Protein AF-A0A3L8C1X0-F1 (afdb_monomer_lite)

Radius of gyration: 17.82 Å; chains: 1; bounding box: 62×34×45 Å

pLDDT: mean 87.66, std 12.52, range [45.16, 98.31]

Foldseek 3Di:
DVVLQVVLVVLLVPADPPDLLVSVLVNLLSLLVSLLVPLVVVVVCVVLVVDDDPVVVCCVVVGVCVVCVVVVVSLVVCVVVVFWDPDPPVVLCCVLNCLSRVCNNVQVVCCVPPVDRCNDPVNSVVSSVVSSVVSSVNITDDPPPPPPDDPPD

Secondary structure (DSSP, 8-state):
-HHHHHHHHHHHHTS--SSHHHHHHHHHHHHHHHHHH-HHHHHHHHHHHTS--HHHHHHIIIIIHHHHHHHHHHHHHHHHTT-B----HHHHHHHHHHHHHHHHHTHHHHHHHH---TTSHHHHHHHHHHHHHHHHHHHBPPP-----SSS--

Sequence (153 aa):
FSKLSQEFSAEVKMLPNKDDRRYLVEMMRCYVSFVARYPQYGQFIMREGVQESARLQWMVDEWLKPMLSQFHDIYDKGIAEGWMKDIPFPQLIILITASASQFFSMAPLVKALYGVDATCPEQILAHSDAVVEVAVNAILREPIAQQSEAATA

Structure (mmCIF, N/CA/C/O backbone):
data_AF-A0A3L8C1X0-F1
#
_entry.id   AF-A0A3L8C1X0-F1
#
loop_
_atom_site.group_PDB
_atom_site.id
_atom_site.type_symbol
_atom_site.label_atom_id
_atom_site.label_alt_id
_atom_site.label_comp_id
_atom_site.label_asym_id
_atom_site.label_entity_id
_atom_site.label_seq_id
_atom_site.pdbx_PDB_ins_code
_atom_site.Cartn_x
_atom_site.Cartn_y
_atom_site.Cartn_z
_atom_site.occupancy
_atom_site.B_iso_or_equiv
_atom_site.auth_seq_id
_atom_site.auth_comp_id
_atom_site.auth_asym_id
_atom_site.auth_atom_id
_atom_site.pdbx_PDB_model_num
ATOM 1 N N . PHE A 1 1 ? -18.542 -0.176 1.321 1.00 63.00 1 PHE A N 1
ATOM 2 C CA . PHE A 1 1 ? -17.453 -0.898 0.634 1.00 63.00 1 PHE A CA 1
ATOM 3 C C . PHE A 1 1 ? -17.514 -0.725 -0.876 1.00 63.00 1 PHE A C 1
ATOM 5 O O . PHE A 1 1 ? -16.550 -0.198 -1.403 1.00 63.00 1 PHE A O 1
ATOM 12 N N . SER A 1 2 ? -18.637 -1.004 -1.553 1.00 68.19 2 SER A N 1
ATOM 13 C CA . SER A 1 2 ? -18.808 -0.667 -2.985 1.00 68.19 2 SER A CA 1
ATOM 14 C C . SER A 1 2 ? -18.470 0.797 -3.306 1.00 68.19 2 SER A C 1
ATOM 16 O O . SER A 1 2 ? -17.703 1.060 -4.221 1.00 68.19 2 SER A O 1
ATOM 18 N N . LYS A 1 3 ? -18.940 1.743 -2.480 1.00 76.00 3 LYS A N 1
ATOM 19 C CA . LYS A 1 3 ? -18.597 3.171 -2.603 1.00 76.00 3 LYS A CA 1
ATOM 20 C C . LYS A 1 3 ? -17.093 3.456 -2.444 1.00 76.00 3 LYS A C 1
ATOM 22 O O . LYS A 1 3 ? -16.532 4.171 -3.256 1.00 76.00 3 LYS A O 1
ATOM 27 N N . LEU A 1 4 ? -16.436 2.852 -1.448 1.00 75.62 4 LEU A N 1
ATOM 28 C CA . LEU A 1 4 ? -14.989 3.012 -1.223 1.00 75.62 4 LEU A CA 1
ATOM 29 C C . LEU A 1 4 ? -14.175 2.454 -2.397 1.00 75.62 4 LEU A C 1
ATOM 31 O O . LEU A 1 4 ? -13.216 3.076 -2.834 1.00 75.62 4 LEU A O 1
ATOM 35 N N . SER A 1 5 ? -14.595 1.307 -2.941 1.00 70.12 5 SER A N 1
ATOM 36 C CA . SER A 1 5 ? -14.001 0.747 -4.153 1.00 70.12 5 SER A CA 1
ATOM 37 C C . SER A 1 5 ? -14.159 1.678 -5.347 1.00 70.12 5 SER A C 1
ATOM 39 O O . SER A 1 5 ? -13.210 1.869 -6.092 1.00 70.12 5 SER A O 1
ATOM 41 N N . GLN A 1 6 ? -15.354 2.237 -5.547 1.00 77.75 6 GLN A N 1
ATOM 42 C CA . GLN A 1 6 ? -15.628 3.149 -6.656 1.00 77.75 6 GLN A CA 1
ATOM 43 C C . GLN A 1 6 ? -14.812 4.435 -6.537 1.00 77.75 6 GLN A C 1
ATOM 45 O O . GLN A 1 6 ? -14.272 4.888 -7.541 1.00 77.75 6 GLN A O 1
ATOM 50 N N . GLU A 1 7 ? -14.686 4.988 -5.328 1.00 80.56 7 GLU A N 1
ATOM 51 C CA . GLU A 1 7 ? -13.851 6.161 -5.056 1.00 80.56 7 GLU A CA 1
ATOM 52 C C . GLU A 1 7 ? -12.380 5.879 -5.379 1.00 80.56 7 GLU A C 1
ATOM 54 O O . GLU A 1 7 ? -11.791 6.609 -6.171 1.00 80.56 7 GLU A O 1
ATOM 59 N N . PHE A 1 8 ? -11.812 4.780 -4.871 1.00 78.50 8 PHE A N 1
ATOM 60 C CA . PHE A 1 8 ? -10.425 4.414 -5.172 1.00 78.50 8 PHE A CA 1
ATOM 61 C C . PHE A 1 8 ? -10.203 4.149 -6.667 1.00 78.50 8 PHE A C 1
ATOM 63 O O . PHE A 1 8 ? -9.276 4.685 -7.269 1.00 78.50 8 PHE A O 1
ATOM 70 N N . SER A 1 9 ? -11.082 3.372 -7.307 1.00 77.75 9 SER A N 1
ATOM 71 C CA . SER A 1 9 ? -10.990 3.114 -8.747 1.00 77.75 9 SER A CA 1
ATOM 72 C C . SER A 1 9 ? -11.128 4.389 -9.582 1.00 77.75 9 SER A C 1
ATOM 74 O O . SER A 1 9 ? -10.525 4.476 -10.649 1.00 77.75 9 SER A O 1
ATOM 76 N N . ALA A 1 10 ? -11.919 5.369 -9.139 1.00 80.50 10 ALA A N 1
ATOM 77 C CA . ALA A 1 10 ? -12.022 6.662 -9.805 1.00 80.50 10 ALA A CA 1
ATOM 78 C C . ALA A 1 10 ? -10.736 7.483 -9.639 1.00 80.50 10 ALA A C 1
ATOM 80 O O . ALA A 1 10 ? -10.254 8.027 -10.627 1.00 80.50 10 ALA A O 1
ATOM 81 N N . GLU A 1 11 ? -10.152 7.526 -8.436 1.00 80.50 11 GLU A N 1
ATOM 82 C CA . GLU A 1 11 ? -8.880 8.216 -8.180 1.00 80.50 11 GLU A CA 1
ATOM 83 C C . GLU A 1 11 ? -7.739 7.621 -9.026 1.00 80.50 11 GLU A C 1
ATOM 85 O O . GLU A 1 11 ? -7.041 8.362 -9.717 1.00 80.50 11 GLU A O 1
ATOM 90 N N . VAL A 1 12 ? -7.615 6.289 -9.076 1.00 78.50 12 VAL A N 1
ATOM 91 C CA . VAL A 1 12 ? -6.593 5.598 -9.886 1.00 78.50 12 VAL A CA 1
ATOM 92 C C . VAL A 1 12 ? -6.771 5.863 -11.385 1.00 78.50 12 VAL A C 1
ATOM 94 O O . VAL A 1 12 ? -5.793 6.118 -12.083 1.00 78.50 12 VAL A O 1
ATOM 97 N N . LYS A 1 13 ? -8.009 5.874 -11.900 1.00 79.00 13 LYS A N 1
ATOM 98 C CA . LYS A 1 13 ? -8.286 6.156 -13.325 1.00 79.00 13 LYS A CA 1
ATOM 99 C C . LYS A 1 13 ? -7.879 7.560 -13.771 1.00 79.00 13 LYS A C 1
ATOM 101 O O . LYS A 1 13 ? -7.700 7.777 -14.966 1.00 79.00 13 LYS A O 1
ATOM 106 N N . MET A 1 14 ? -7.765 8.505 -12.841 1.00 80.69 14 MET A N 1
ATOM 107 C CA . MET A 1 14 ? -7.358 9.881 -13.137 1.00 80.69 14 MET A CA 1
ATOM 108 C C . MET A 1 14 ? -5.832 10.046 -13.188 1.00 80.69 14 MET A C 1
ATOM 110 O O . MET A 1 14 ? -5.351 11.111 -13.580 1.00 80.69 14 MET A O 1
ATOM 114 N N . LEU A 1 15 ? -5.063 9.022 -12.799 1.00 81.12 15 LEU A N 1
ATOM 115 C CA . LEU A 1 15 ? -3.606 9.089 -12.779 1.00 81.12 15 LEU A CA 1
ATOM 116 C C . LEU A 1 15 ? -3.017 9.056 -14.205 1.00 81.12 15 LEU A C 1
ATOM 118 O O . LEU A 1 15 ? -3.470 8.277 -15.048 1.00 81.12 15 LEU A O 1
ATOM 122 N N . PRO A 1 16 ? -1.978 9.861 -14.501 1.00 78.25 16 PRO A N 1
ATOM 123 C CA . PRO A 1 16 ? -1.323 9.845 -15.806 1.00 78.25 16 PRO A CA 1
ATOM 124 C C . PRO A 1 16 ? -0.598 8.514 -16.051 1.00 78.25 16 PRO A C 1
ATOM 126 O O . PRO A 1 16 ? 0.357 8.199 -15.350 1.00 78.25 16 PRO A O 1
ATOM 129 N N . ASN A 1 17 ? -0.986 7.770 -17.087 1.00 78.75 17 ASN A N 1
ATOM 130 C CA . ASN A 1 17 ? -0.475 6.422 -17.384 1.00 78.75 17 ASN A CA 1
ATOM 131 C C . ASN A 1 17 ? 0.486 6.358 -18.591 1.00 78.75 17 ASN A C 1
ATOM 133 O O . ASN A 1 17 ? 0.570 5.341 -19.271 1.00 78.75 17 ASN A O 1
ATOM 137 N N . LYS A 1 18 ? 1.186 7.458 -18.903 1.00 78.62 18 LYS A N 1
ATOM 138 C CA . LYS A 1 18 ? 2.132 7.514 -20.039 1.00 78.62 18 LYS A CA 1
ATOM 139 C C . LYS A 1 18 ? 3.512 6.922 -19.728 1.00 78.62 18 LYS A C 1
ATOM 141 O O . LYS A 1 18 ? 4.263 6.636 -20.652 1.00 78.62 18 LYS A O 1
ATOM 146 N N . ASP A 1 19 ? 3.844 6.798 -18.447 1.00 86.75 19 ASP A N 1
ATOM 147 C CA . ASP A 1 19 ? 5.097 6.249 -17.926 1.00 86.75 19 ASP A CA 1
ATOM 148 C C . ASP A 1 19 ? 4.729 5.258 -16.821 1.00 86.75 19 ASP A C 1
ATOM 150 O O . ASP A 1 19 ? 4.232 5.672 -15.773 1.00 86.75 19 ASP A O 1
ATOM 154 N N . ASP A 1 20 ? 4.939 3.963 -17.063 1.00 88.31 20 ASP A N 1
ATOM 155 C CA . ASP A 1 20 ? 4.497 2.901 -16.154 1.00 88.31 20 ASP A CA 1
ATOM 156 C C . ASP A 1 20 ? 5.214 2.941 -14.805 1.00 88.31 20 ASP A C 1
ATOM 158 O O . ASP A 1 20 ? 4.601 2.659 -13.775 1.00 88.31 20 ASP A O 1
ATOM 162 N N . ARG A 1 21 ? 6.493 3.344 -14.778 1.00 89.38 21 ARG A N 1
ATOM 163 C CA . ARG A 1 21 ? 7.248 3.456 -13.522 1.00 89.38 21 ARG A CA 1
ATOM 164 C C . ARG A 1 21 ? 6.657 4.560 -12.666 1.00 89.38 21 ARG A C 1
ATOM 166 O O . ARG A 1 21 ? 6.392 4.361 -11.482 1.00 89.38 21 ARG A O 1
ATOM 173 N N . ARG A 1 22 ? 6.426 5.724 -13.275 1.00 88.19 22 ARG A N 1
ATOM 174 C CA . ARG A 1 22 ? 5.797 6.850 -12.584 1.00 88.19 22 ARG A CA 1
ATOM 175 C C . ARG A 1 22 ? 4.371 6.506 -12.167 1.00 88.19 22 ARG A C 1
ATOM 177 O O . ARG A 1 22 ? 3.993 6.785 -11.036 1.00 88.19 22 ARG A O 1
ATOM 184 N N . TYR A 1 23 ? 3.606 5.867 -13.044 1.00 89.12 23 TYR A N 1
ATOM 185 C CA . TYR A 1 23 ? 2.236 5.452 -12.765 1.00 89.12 23 TYR A CA 1
ATOM 186 C C . TYR A 1 23 ? 2.161 4.505 -11.559 1.00 89.12 23 TYR A C 1
ATOM 188 O O . TYR A 1 23 ? 1.342 4.721 -10.671 1.00 89.12 23 TYR A O 1
ATOM 196 N N . LEU A 1 24 ? 3.071 3.530 -11.459 1.00 89.06 24 LEU A N 1
ATOM 197 C CA . LEU A 1 24 ? 3.180 2.629 -10.308 1.00 89.06 24 LEU A CA 1
ATOM 198 C C . LEU A 1 24 ? 3.422 3.389 -8.994 1.00 89.06 24 LEU A C 1
ATOM 200 O O . LEU A 1 24 ? 2.782 3.108 -7.980 1.00 89.06 24 LEU A O 1
ATOM 204 N N . VAL A 1 25 ? 4.322 4.376 -9.012 1.00 90.38 25 VAL A N 1
ATOM 205 C CA . VAL A 1 25 ? 4.605 5.228 -7.847 1.00 90.38 25 VAL A CA 1
ATOM 206 C C . VAL A 1 25 ? 3.375 6.030 -7.430 1.00 90.38 25 VAL A C 1
ATOM 208 O O . VAL A 1 25 ? 3.024 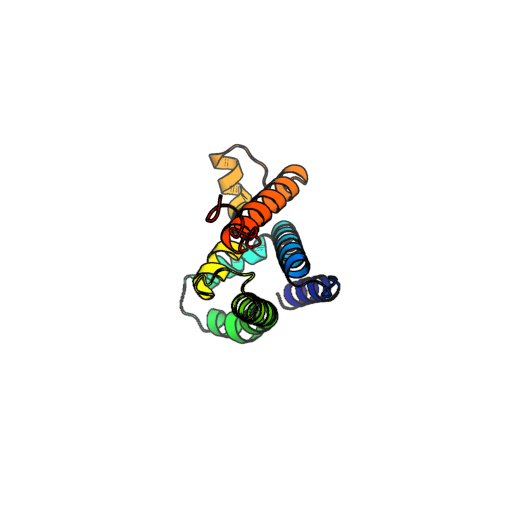6.049 -6.249 1.00 90.38 25 VAL A O 1
ATOM 211 N N . GLU A 1 26 ? 2.686 6.651 -8.386 1.00 90.75 26 GLU A N 1
ATOM 212 C CA . GLU A 1 26 ? 1.471 7.418 -8.103 1.00 90.75 26 GLU A CA 1
ATOM 213 C C . GLU A 1 26 ? 0.327 6.525 -7.601 1.00 90.75 26 GLU A C 1
ATOM 215 O O . GLU A 1 26 ? -0.401 6.918 -6.690 1.00 90.75 26 GLU A O 1
ATOM 220 N N . MET A 1 27 ? 0.198 5.295 -8.112 1.00 89.19 27 MET A N 1
ATOM 221 C CA . MET A 1 27 ? -0.761 4.316 -7.588 1.00 89.19 27 MET A CA 1
ATOM 222 C C . MET A 1 27 ? -0.487 3.988 -6.119 1.00 89.19 27 MET A C 1
ATOM 224 O O . MET A 1 27 ? -1.424 3.946 -5.322 1.00 89.19 27 MET A O 1
ATOM 228 N N . MET A 1 28 ? 0.779 3.788 -5.737 1.00 91.31 28 MET A N 1
ATOM 229 C CA . MET A 1 28 ? 1.144 3.534 -4.339 1.00 91.31 28 MET A CA 1
ATOM 230 C C . MET A 1 28 ? 0.797 4.733 -3.446 1.00 91.31 28 MET A C 1
ATOM 232 O O . MET A 1 28 ? 0.172 4.552 -2.401 1.00 91.31 28 MET A O 1
ATOM 236 N N . ARG A 1 29 ? 1.108 5.963 -3.880 1.00 92.25 29 ARG A N 1
ATOM 237 C CA . ARG A 1 29 ? 0.751 7.199 -3.153 1.00 92.25 29 ARG A CA 1
ATOM 238 C C . ARG A 1 29 ? -0.759 7.383 -3.011 1.00 92.25 29 ARG A C 1
ATOM 240 O O . ARG A 1 29 ? -1.244 7.743 -1.933 1.00 92.25 29 ARG A O 1
ATOM 247 N N . CYS A 1 30 ? -1.504 7.113 -4.080 1.00 91.94 30 CYS A N 1
ATOM 248 C CA . CYS A 1 30 ? -2.964 7.125 -4.081 1.00 91.94 30 CYS A CA 1
ATOM 249 C C . CYS A 1 30 ? -3.516 6.093 -3.089 1.00 91.94 30 CYS A C 1
ATOM 251 O O . CYS A 1 30 ? -4.352 6.436 -2.254 1.00 91.94 30 CYS A O 1
ATOM 253 N N . TYR A 1 31 ? -2.982 4.867 -3.092 1.00 92.12 31 TYR A N 1
ATOM 254 C CA . TYR A 1 31 ? -3.399 3.829 -2.154 1.00 92.12 31 TYR A CA 1
ATOM 255 C C . TYR A 1 31 ? -3.124 4.210 -0.696 1.00 92.12 31 TYR A C 1
ATOM 257 O O . TYR A 1 31 ? -4.028 4.088 0.128 1.00 92.12 31 TYR A O 1
ATOM 265 N N . VAL A 1 32 ? -1.934 4.739 -0.373 1.00 94.56 32 VAL A N 1
ATOM 266 C CA . VAL A 1 32 ? -1.621 5.220 0.987 1.00 94.56 32 VAL A CA 1
ATOM 267 C C . VAL A 1 32 ? -2.604 6.311 1.421 1.00 94.56 32 VAL A C 1
ATOM 269 O O . VAL A 1 32 ? -3.161 6.246 2.516 1.00 94.56 32 VAL A O 1
ATOM 272 N N . SER A 1 33 ? -2.874 7.282 0.546 1.00 92.75 33 SER A N 1
ATOM 273 C CA . SER A 1 33 ? -3.820 8.371 0.826 1.00 92.75 33 SER A CA 1
ATOM 274 C C . SER A 1 33 ? -5.237 7.849 1.079 1.00 92.75 33 SER A C 1
ATOM 276 O O . SER A 1 33 ? -5.935 8.321 1.980 1.00 92.75 33 SER A O 1
ATOM 278 N N . PHE A 1 34 ? -5.657 6.845 0.309 1.00 92.88 34 PHE A N 1
ATOM 279 C CA . PHE A 1 34 ? -6.947 6.188 0.461 1.00 92.88 34 PHE A CA 1
ATOM 280 C C . PHE A 1 34 ? -7.066 5.463 1.810 1.00 92.88 34 PHE A C 1
ATOM 282 O O . PHE A 1 34 ? -8.040 5.679 2.533 1.00 92.88 34 P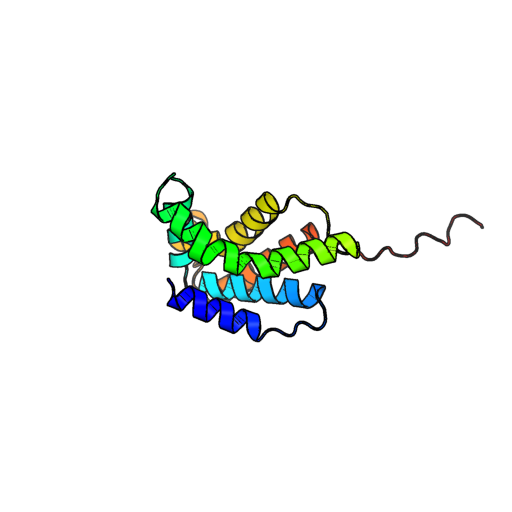HE A O 1
ATOM 289 N N . VAL A 1 35 ? -6.076 4.652 2.200 1.00 94.50 35 VAL A N 1
ATOM 290 C CA . VAL A 1 35 ? -6.122 3.914 3.479 1.00 94.50 35 VAL A CA 1
ATOM 291 C C . VAL A 1 35 ? -5.897 4.808 4.700 1.00 94.50 35 VAL A C 1
ATOM 293 O O . VAL A 1 35 ? -6.396 4.484 5.775 1.00 94.50 35 VAL A O 1
ATOM 296 N N . ALA A 1 36 ? -5.234 5.956 4.540 1.00 95.50 36 ALA A N 1
ATOM 297 C CA . ALA A 1 36 ? -5.170 6.996 5.565 1.00 95.50 36 ALA A CA 1
ATOM 298 C C . ALA A 1 36 ? -6.543 7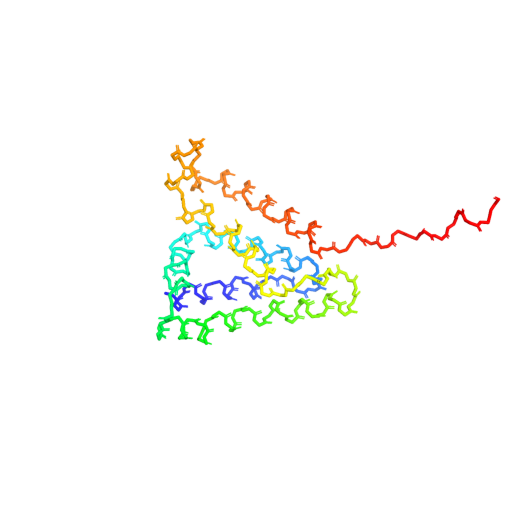.643 5.805 1.00 95.50 36 ALA A C 1
ATOM 300 O O . ALA A 1 36 ? -6.947 7.851 6.948 1.00 95.50 36 ALA A O 1
ATOM 301 N N . ARG A 1 37 ? -7.292 7.925 4.727 1.00 94.31 37 ARG A N 1
ATOM 302 C CA . ARG A 1 37 ? -8.655 8.481 4.798 1.00 94.31 37 ARG A CA 1
ATOM 303 C C . ARG A 1 37 ? -9.669 7.463 5.319 1.00 94.31 37 ARG A C 1
ATOM 305 O O . ARG A 1 37 ? -10.639 7.836 5.978 1.00 94.31 37 ARG A O 1
ATOM 312 N N . TYR A 1 38 ? -9.441 6.185 5.025 1.00 93.88 38 TYR A N 1
ATOM 313 C CA . TYR A 1 38 ? -10.345 5.093 5.366 1.00 93.88 38 TYR A CA 1
ATOM 314 C C . TYR A 1 38 ? -9.637 3.935 6.092 1.00 93.88 38 TYR A C 1
ATOM 316 O O . TYR A 1 38 ? -9.603 2.822 5.559 1.00 93.88 38 TYR A O 1
ATOM 324 N N . PRO A 1 39 ? -9.136 4.122 7.331 1.00 94.12 39 PRO A N 1
ATOM 325 C CA . PRO A 1 39 ? -8.441 3.062 8.076 1.00 94.12 39 PRO A CA 1
ATOM 326 C C . PRO A 1 39 ? -9.292 1.798 8.290 1.00 94.12 39 PRO A C 1
ATOM 328 O O . PRO A 1 39 ? -8.774 0.683 8.356 1.00 94.12 39 PRO A O 1
ATOM 331 N N . GLN A 1 40 ? -10.621 1.944 8.324 1.00 92.50 40 GLN A N 1
ATOM 332 C CA . GLN A 1 40 ? -11.572 0.832 8.387 1.00 92.50 40 GLN A CA 1
ATOM 333 C C . GLN A 1 40 ? -11.466 -0.134 7.201 1.00 92.50 40 GLN A C 1
ATOM 335 O O . GLN A 1 40 ? -11.902 -1.279 7.309 1.00 92.50 40 GLN A O 1
ATOM 340 N N . TYR A 1 41 ? -10.899 0.305 6.072 1.00 90.81 41 TYR A N 1
ATOM 341 C CA . TYR A 1 41 ? -10.598 -0.564 4.941 1.00 90.81 41 TYR A CA 1
ATOM 342 C C . TYR A 1 41 ? -9.610 -1.656 5.357 1.00 90.81 41 TYR A C 1
ATOM 344 O O . TYR A 1 41 ? -9.926 -2.837 5.244 1.00 90.81 41 TYR A O 1
ATOM 352 N N . GLY A 1 42 ? -8.449 -1.279 5.902 1.00 91.88 42 GLY A N 1
ATOM 353 C CA . GLY A 1 42 ? -7.426 -2.246 6.305 1.00 91.88 42 GLY A CA 1
ATOM 354 C C . GLY A 1 42 ? -7.895 -3.138 7.455 1.00 91.88 42 GLY A C 1
ATOM 355 O O . GLY A 1 42 ? -7.649 -4.342 7.445 1.00 91.88 42 GLY A O 1
ATOM 356 N N . GLN A 1 43 ? -8.672 -2.589 8.393 1.00 93.06 43 GLN A N 1
ATOM 357 C CA . GLN A 1 43 ? -9.303 -3.367 9.467 1.00 93.06 43 GLN A CA 1
ATOM 358 C C . GLN A 1 43 ? -10.277 -4.422 8.927 1.00 93.06 43 GLN A C 1
ATOM 360 O O . GLN A 1 43 ? -10.309 -5.551 9.417 1.00 93.06 43 GLN A O 1
ATOM 365 N N . PHE A 1 44 ? -11.065 -4.063 7.911 1.00 90.12 44 PHE A N 1
ATOM 366 C CA . PHE A 1 44 ? -11.984 -4.985 7.256 1.00 90.12 44 PHE A CA 1
ATOM 367 C C . PHE A 1 44 ? -11.237 -6.099 6.516 1.00 90.12 44 PHE A C 1
ATOM 369 O O . PHE A 1 44 ? -11.552 -7.269 6.730 1.00 90.12 44 PHE A O 1
ATOM 376 N N . ILE A 1 45 ? -10.219 -5.745 5.721 1.00 91.25 45 ILE A N 1
ATOM 377 C CA . ILE A 1 45 ? -9.358 -6.720 5.035 1.00 91.25 45 ILE A CA 1
ATOM 378 C C . ILE A 1 45 ? -8.730 -7.681 6.044 1.00 91.25 45 ILE A C 1
ATOM 380 O O . ILE A 1 45 ? -8.790 -8.888 5.842 1.00 91.25 45 ILE A O 1
ATOM 384 N N . MET A 1 46 ? -8.181 -7.170 7.149 1.00 92.06 46 MET A N 1
ATOM 385 C CA . MET A 1 46 ? -7.566 -8.007 8.178 1.00 92.06 46 MET A CA 1
ATOM 386 C C . MET A 1 46 ? -8.582 -8.962 8.811 1.00 92.06 46 MET A C 1
ATOM 388 O O . MET A 1 46 ? -8.316 -10.150 8.929 1.00 92.06 46 MET A O 1
ATOM 392 N N . ARG A 1 47 ? -9.766 -8.469 9.190 1.00 91.44 47 ARG A N 1
ATOM 393 C CA . ARG A 1 47 ? -10.788 -9.293 9.847 1.00 91.44 47 ARG A CA 1
ATOM 394 C C . ARG A 1 47 ? -11.303 -10.420 8.951 1.00 91.44 47 ARG A C 1
ATOM 396 O O . ARG A 1 47 ? -11.474 -11.534 9.433 1.00 91.44 47 ARG A O 1
ATOM 403 N N . GLU A 1 48 ? -11.586 -10.132 7.684 1.00 91.81 48 GLU A N 1
ATOM 404 C CA . GLU A 1 48 ? -12.105 -11.147 6.759 1.00 91.81 48 GLU A CA 1
ATOM 405 C C . GLU A 1 48 ? -10.995 -12.021 6.162 1.00 91.81 48 GLU A C 1
ATOM 407 O O . GLU A 1 48 ? -11.244 -13.175 5.836 1.00 91.81 48 GLU A O 1
ATOM 412 N N . GLY A 1 49 ? -9.772 -11.498 6.037 1.00 92.12 49 GLY A N 1
ATOM 413 C CA . GLY A 1 49 ? -8.638 -12.178 5.406 1.00 92.12 49 GLY A CA 1
ATOM 414 C C . GLY A 1 49 ? -7.954 -13.241 6.267 1.00 92.12 49 GLY A C 1
ATOM 415 O O . GLY A 1 49 ? -7.206 -14.051 5.731 1.00 92.12 49 GLY A O 1
ATOM 416 N N . VAL A 1 50 ? -8.206 -13.269 7.579 1.00 94.19 50 VAL A N 1
ATOM 417 C CA . VAL A 1 50 ? -7.614 -14.257 8.509 1.00 94.19 50 VAL A CA 1
ATOM 418 C C . VAL A 1 50 ? -8.500 -15.479 8.754 1.00 94.19 50 VAL A C 1
ATOM 420 O O . VAL A 1 50 ? -8.168 -16.322 9.585 1.00 94.19 50 VAL A O 1
ATOM 423 N N . GLN A 1 51 ? -9.638 -15.577 8.066 1.00 93.56 51 GLN A N 1
ATOM 424 C CA . GLN A 1 51 ? -10.585 -16.675 8.231 1.00 93.56 51 GLN A CA 1
ATOM 425 C C . GLN A 1 51 ? -11.159 -17.124 6.890 1.00 93.56 51 GLN A C 1
ATOM 427 O O . GLN A 1 51 ? -11.536 -16.315 6.043 1.00 93.56 51 GLN A O 1
ATOM 432 N N . GLU A 1 52 ? -11.303 -18.433 6.718 1.00 94.56 52 GLU A N 1
ATOM 433 C CA . GLU A 1 52 ? -12.020 -18.980 5.573 1.00 94.56 52 GLU A CA 1
ATOM 434 C C . GLU A 1 52 ? -13.521 -18.722 5.736 1.00 94.56 52 GLU A C 1
ATOM 436 O O . GLU A 1 52 ? -14.151 -19.160 6.699 1.00 94.56 52 GLU A O 1
ATOM 441 N N . SER A 1 53 ? -14.111 -17.969 4.806 1.00 94.19 53 SER A N 1
ATOM 442 C CA . SER A 1 53 ? -15.536 -17.648 4.852 1.00 94.19 53 SER A CA 1
ATOM 443 C C . SER A 1 53 ? -16.109 -17.353 3.468 1.00 94.19 53 SER A C 1
ATOM 445 O O . SER A 1 53 ? -15.400 -16.937 2.551 1.00 94.19 53 SER A O 1
ATOM 447 N N . ALA A 1 54 ? -17.430 -17.492 3.326 1.00 93.81 54 ALA A N 1
ATOM 448 C CA . ALA A 1 54 ? -18.136 -17.052 2.120 1.00 93.81 54 ALA A CA 1
ATOM 449 C C . ALA A 1 54 ? -17.950 -15.546 1.858 1.00 93.81 54 ALA A C 1
ATOM 451 O O . ALA A 1 54 ? -17.923 -15.102 0.712 1.00 93.81 54 ALA A O 1
ATOM 452 N N . ARG A 1 55 ? -17.782 -14.756 2.925 1.00 90.50 55 ARG A N 1
ATOM 453 C CA . ARG A 1 55 ? -17.547 -13.315 2.835 1.00 90.50 55 ARG A CA 1
ATOM 454 C C . ARG A 1 55 ? -16.164 -12.992 2.276 1.00 90.50 55 ARG A C 1
ATOM 456 O O . ARG A 1 55 ? -16.058 -12.065 1.476 1.00 90.50 55 ARG A O 1
ATOM 463 N N . LEU A 1 56 ? -15.142 -13.766 2.645 1.00 93.94 56 LEU A N 1
ATOM 464 C CA . LEU A 1 56 ? -13.812 -13.677 2.044 1.00 93.94 56 LEU A CA 1
ATOM 465 C C . LEU A 1 56 ? -13.874 -13.981 0.544 1.00 93.94 56 LEU A C 1
ATOM 467 O O . LEU A 1 56 ? -13.356 -13.199 -0.244 1.00 93.94 56 LEU A O 1
ATOM 471 N N . GLN A 1 57 ? -14.549 -15.062 0.143 1.00 94.19 57 GLN A N 1
ATOM 472 C CA . GLN A 1 57 ? -14.669 -15.426 -1.277 1.00 94.19 57 GLN A CA 1
ATOM 473 C C . GLN A 1 57 ? -15.352 -14.320 -2.090 1.00 94.19 57 GLN A C 1
ATOM 475 O O . GLN A 1 57 ? -14.799 -13.845 -3.078 1.00 94.19 57 GLN A O 1
ATOM 480 N N . TRP A 1 58 ? -16.488 -13.813 -1.603 1.00 91.56 58 TRP A N 1
ATOM 481 C CA . TRP A 1 58 ? -17.168 -12.672 -2.217 1.00 91.56 58 TRP A CA 1
ATOM 482 C C . TRP A 1 58 ? -16.263 -11.433 -2.314 1.00 91.56 58 TRP A C 1
ATOM 484 O O . TRP A 1 58 ? -16.207 -10.784 -3.352 1.00 91.56 58 TRP A O 1
ATOM 494 N N . MET A 1 59 ? -15.517 -11.114 -1.250 1.00 90.50 59 MET A N 1
ATOM 495 C CA . MET A 1 59 ? -14.577 -9.989 -1.237 1.00 90.50 59 MET A CA 1
ATOM 496 C C . MET A 1 59 ? -13.452 -10.169 -2.265 1.00 90.50 59 MET A C 1
ATOM 498 O O . MET A 1 59 ? -13.029 -9.203 -2.897 1.00 90.50 59 MET A O 1
ATOM 502 N N . VAL A 1 60 ? -12.952 -11.389 -2.442 1.00 92.25 60 VAL A N 1
ATOM 503 C CA . VAL A 1 60 ? -11.915 -11.684 -3.433 1.00 92.25 60 VAL A CA 1
ATOM 504 C C . VAL A 1 60 ? -12.454 -11.498 -4.849 1.00 92.25 60 VAL A C 1
ATOM 506 O O . VAL A 1 60 ? -11.829 -10.791 -5.641 1.00 92.25 60 VAL A O 1
ATOM 509 N N . ASP A 1 61 ? -13.603 -12.098 -5.154 1.00 92.25 61 ASP A N 1
ATOM 510 C CA . ASP A 1 61 ? -14.144 -12.150 -6.514 1.00 92.25 61 ASP A CA 1
ATOM 511 C C . ASP A 1 61 ? -14.720 -10.812 -6.974 1.00 92.25 61 ASP A C 1
ATOM 513 O O . ASP A 1 61 ? -14.387 -10.333 -8.057 1.00 92.25 61 ASP A O 1
ATOM 517 N N . GLU A 1 62 ? -15.524 -10.170 -6.132 1.00 86.62 62 GLU A N 1
ATOM 518 C CA . GLU A 1 62 ? -16.233 -8.945 -6.506 1.00 86.62 62 GLU A CA 1
ATOM 519 C C . GLU A 1 62 ? -15.372 -7.690 -6.360 1.00 86.62 62 GLU A C 1
ATOM 521 O O . GLU A 1 62 ? -15.745 -6.622 -6.852 1.00 86.62 62 GLU A O 1
ATOM 526 N N . TRP A 1 63 ? -14.239 -7.779 -5.653 1.00 82.88 63 TRP A N 1
ATOM 527 C CA . TRP A 1 63 ? -13.493 -6.584 -5.275 1.00 82.88 63 TRP A CA 1
ATOM 528 C C . TRP A 1 63 ? -11.984 -6.672 -5.464 1.00 82.88 63 TRP A C 1
ATOM 530 O O . TRP A 1 63 ? -11.431 -5.897 -6.250 1.00 82.88 63 TRP A O 1
ATOM 540 N N . LEU A 1 64 ? -11.303 -7.584 -4.767 1.00 88.94 64 LEU A N 1
ATOM 541 C CA . LEU A 1 64 ? -9.837 -7.592 -4.770 1.00 88.94 64 LEU A CA 1
ATOM 542 C C . LEU A 1 64 ? -9.271 -7.970 -6.140 1.00 88.94 64 LEU A C 1
ATOM 544 O O . LEU A 1 64 ? -8.369 -7.291 -6.621 1.00 88.94 64 LEU A O 1
ATOM 548 N N . LYS A 1 65 ? -9.823 -8.991 -6.808 1.00 90.75 65 LYS A N 1
ATOM 549 C CA . LYS A 1 65 ? -9.393 -9.384 -8.160 1.00 90.75 65 LYS A CA 1
ATOM 550 C C . LYS A 1 65 ? -9.577 -8.250 -9.184 1.00 90.75 65 LYS A C 1
ATOM 552 O O . LYS A 1 65 ? -8.587 -7.902 -9.829 1.00 90.75 65 LYS A O 1
ATOM 557 N N . PRO A 1 66 ? -10.764 -7.616 -9.317 1.00 86.06 66 PRO A N 1
ATOM 558 C CA . PRO A 1 66 ? -10.930 -6.464 -10.201 1.00 86.06 66 PRO A CA 1
ATOM 559 C C . PRO A 1 66 ? -9.943 -5.333 -9.913 1.00 86.06 66 PRO A C 1
ATOM 561 O O . PRO A 1 66 ? -9.345 -4.795 -10.841 1.00 86.06 66 PRO A O 1
ATOM 564 N N . MET A 1 67 ? -9.732 -4.995 -8.638 1.00 83.19 67 MET A N 1
ATOM 565 C CA . MET A 1 67 ? -8.824 -3.916 -8.247 1.00 83.19 67 MET A CA 1
ATOM 566 C C . MET A 1 67 ? -7.362 -4.232 -8.586 1.00 83.19 67 MET A C 1
ATOM 568 O O . MET A 1 67 ? -6.647 -3.364 -9.080 1.00 83.19 67 MET A O 1
ATOM 572 N N . LEU A 1 68 ? -6.919 -5.463 -8.324 1.00 88.25 68 LEU A N 1
ATOM 573 C CA . LEU A 1 68 ? -5.529 -5.872 -8.516 1.00 88.25 68 LEU A CA 1
ATOM 574 C C . LEU A 1 68 ? -5.186 -6.181 -9.975 1.00 88.25 68 LEU A C 1
ATOM 576 O O . LEU A 1 68 ? -4.006 -6.158 -10.308 1.00 88.25 68 LEU A O 1
ATOM 580 N N . SER A 1 69 ? -6.177 -6.429 -10.838 1.00 88.12 69 SER A N 1
ATOM 581 C CA . SER A 1 69 ? -5.956 -6.763 -12.255 1.00 88.12 69 SER A CA 1
ATOM 582 C C . SER A 1 69 ? -5.047 -5.756 -12.966 1.00 88.12 69 SER A C 1
ATOM 584 O O . SER A 1 69 ? -4.030 -6.136 -13.533 1.00 88.12 69 SER A O 1
ATOM 586 N N . GLN A 1 70 ? -5.328 -4.460 -12.820 1.00 81.94 70 GLN A N 1
ATOM 587 C CA . GLN A 1 70 ? -4.525 -3.407 -13.439 1.00 81.94 70 GLN A CA 1
ATOM 588 C C . GLN A 1 70 ? -3.079 -3.386 -12.920 1.00 81.94 70 GLN A C 1
ATOM 590 O O . GLN A 1 70 ? -2.150 -3.107 -13.673 1.00 81.94 70 GLN A 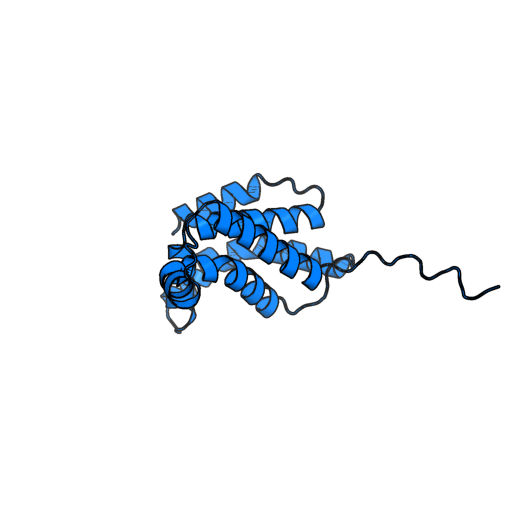O 1
ATOM 595 N N . PHE A 1 71 ? -2.880 -3.672 -11.632 1.00 86.88 71 PHE A N 1
ATOM 596 C CA . PHE A 1 71 ? -1.543 -3.736 -11.047 1.00 86.88 71 PHE A CA 1
ATOM 597 C C . PHE A 1 71 ? -0.785 -4.982 -11.524 1.00 86.88 71 PHE A C 1
ATOM 599 O O . PHE A 1 71 ? 0.416 -4.905 -11.770 1.00 86.88 71 PHE A O 1
ATOM 606 N N . HIS A 1 72 ? -1.483 -6.106 -11.698 1.00 92.06 72 HIS A N 1
ATOM 607 C CA . HIS A 1 72 ? -0.919 -7.326 -12.270 1.00 92.06 72 HIS A CA 1
ATOM 608 C C . HIS A 1 72 ? -0.427 -7.102 -13.705 1.00 92.06 72 HIS A C 1
ATOM 610 O O . HIS A 1 72 ? 0.703 -7.460 -14.017 1.00 92.06 72 HIS A O 1
ATOM 616 N N . ASP A 1 73 ? -1.210 -6.415 -14.542 1.00 91.69 73 ASP A N 1
ATOM 617 C CA . ASP A 1 73 ? -0.817 -6.112 -15.926 1.00 91.69 73 ASP A CA 1
ATOM 618 C C . ASP A 1 73 ? 0.469 -5.262 -15.993 1.00 91.69 73 ASP A C 1
ATOM 620 O O . ASP A 1 73 ? 1.353 -5.503 -16.818 1.00 91.69 73 ASP A O 1
ATOM 624 N N . ILE A 1 74 ? 0.600 -4.270 -15.105 1.00 90.62 74 ILE A N 1
ATOM 625 C CA . ILE A 1 74 ? 1.797 -3.414 -15.019 1.00 90.62 74 ILE A CA 1
ATOM 626 C C . ILE A 1 74 ? 2.994 -4.189 -14.480 1.00 90.62 74 ILE A C 1
ATOM 628 O O . ILE A 1 74 ? 4.115 -3.983 -14.946 1.00 90.62 74 ILE A O 1
ATOM 632 N N . TYR A 1 75 ? 2.765 -5.067 -13.504 1.00 93.00 75 TYR A N 1
ATOM 633 C CA . TYR A 1 75 ? 3.787 -5.960 -12.977 1.00 93.00 75 TYR A CA 1
ATOM 634 C C . TYR A 1 75 ? 4.346 -6.854 -14.091 1.00 93.00 75 TYR A C 1
ATOM 636 O O . TYR A 1 75 ? 5.548 -6.808 -14.348 1.00 93.00 75 TYR A O 1
ATOM 644 N N . ASP A 1 76 ? 3.485 -7.566 -14.823 1.00 94.38 76 ASP A N 1
ATOM 645 C CA . ASP A 1 76 ? 3.894 -8.459 -15.914 1.00 94.38 76 ASP A CA 1
ATOM 646 C C . ASP A 1 76 ? 4.672 -7.700 -16.996 1.00 94.38 76 ASP A C 1
ATOM 648 O O . ASP A 1 76 ? 5.743 -8.133 -17.435 1.00 94.38 76 ASP A O 1
ATOM 652 N N . LYS A 1 77 ? 4.175 -6.517 -17.381 1.00 93.31 77 LYS A N 1
ATOM 653 C CA . LYS A 1 77 ? 4.863 -5.629 -18.324 1.00 93.31 77 LYS A CA 1
ATOM 654 C C . LYS A 1 77 ? 6.238 -5.208 -17.805 1.00 93.31 77 LYS A C 1
ATOM 656 O O . LYS A 1 77 ? 7.216 -5.257 -18.549 1.00 93.31 77 LYS A O 1
ATOM 661 N N . GLY A 1 78 ? 6.339 -4.833 -16.532 1.00 92.69 78 GLY A N 1
ATOM 662 C CA . GLY A 1 78 ? 7.592 -4.385 -15.933 1.00 92.69 78 GLY A CA 1
ATOM 663 C C . GLY A 1 78 ? 8.654 -5.470 -15.808 1.00 92.69 78 GLY A C 1
ATOM 664 O O . GLY A 1 78 ? 9.846 -5.176 -15.953 1.00 92.69 78 GLY A O 1
ATOM 665 N N . ILE A 1 79 ? 8.239 -6.721 -15.592 1.00 94.94 79 ILE A N 1
ATOM 666 C CA . ILE A 1 79 ? 9.128 -7.885 -15.656 1.00 94.94 79 ILE A CA 1
ATOM 667 C C . ILE A 1 79 ? 9.604 -8.114 -17.091 1.00 94.94 79 ILE A C 1
ATOM 669 O O . ILE A 1 79 ? 10.810 -8.239 -17.314 1.00 94.94 79 ILE A O 1
ATOM 673 N N . ALA A 1 80 ? 8.685 -8.114 -18.061 1.00 94.12 80 ALA A N 1
ATOM 674 C CA . ALA A 1 80 ? 9.002 -8.340 -19.470 1.00 94.12 80 ALA A CA 1
ATOM 675 C C . ALA A 1 80 ? 9.955 -7.277 -20.046 1.00 94.12 80 ALA A C 1
ATOM 677 O O . ALA A 1 80 ? 10.876 -7.601 -20.793 1.00 94.12 80 ALA A O 1
ATOM 678 N N . GLU A 1 81 ? 9.775 -6.012 -19.663 1.00 92.75 81 GLU A N 1
ATOM 679 C CA . GLU A 1 81 ? 10.628 -4.888 -20.072 1.00 92.75 81 GLU A CA 1
ATOM 680 C C . GLU A 1 81 ? 11.903 -4.753 -19.219 1.00 92.75 81 GLU A C 1
ATOM 682 O O . GLU A 1 81 ? 12.748 -3.895 -19.480 1.00 92.75 81 GLU A O 1
ATOM 687 N N . GLY A 1 82 ? 12.062 -5.592 -18.192 1.00 92.56 82 GLY A N 1
ATOM 688 C CA . GLY A 1 82 ? 13.277 -5.683 -17.387 1.00 92.56 82 GLY A CA 1
ATOM 689 C C . GLY A 1 82 ? 13.514 -4.512 -16.435 1.00 92.56 82 GLY A C 1
ATOM 690 O O . GLY A 1 82 ? 14.635 -4.354 -15.953 1.00 92.56 82 GLY A O 1
ATOM 691 N N . TRP A 1 83 ? 12.502 -3.692 -16.140 1.00 92.31 83 TRP A N 1
ATOM 692 C CA . TRP A 1 83 ? 12.627 -2.587 -15.183 1.00 92.31 83 TRP A CA 1
ATOM 693 C C . TRP A 1 83 ? 12.086 -2.900 -13.789 1.00 92.31 83 TRP A C 1
ATOM 695 O O . TRP A 1 83 ? 12.409 -2.181 -12.842 1.00 92.31 83 TRP A O 1
ATOM 705 N N . MET A 1 84 ? 11.320 -3.980 -13.641 1.00 93.56 84 MET A N 1
ATOM 706 C CA . MET A 1 84 ? 10.849 -4.481 -12.352 1.00 93.56 84 MET A CA 1
ATOM 707 C C . MET A 1 84 ? 11.619 -5.749 -11.938 1.00 93.56 84 MET A C 1
ATOM 709 O O . MET A 1 84 ? 12.130 -6.514 -12.764 1.00 93.56 84 MET A O 1
ATOM 713 N N . LYS A 1 85 ? 11.781 -5.959 -10.632 1.00 93.19 85 LYS A N 1
ATOM 714 C CA . LYS A 1 85 ? 12.322 -7.197 -10.059 1.00 93.19 85 LYS A CA 1
ATOM 715 C C . LYS A 1 85 ? 11.229 -8.256 -9.992 1.00 93.19 85 LYS A C 1
ATOM 717 O O . LYS A 1 85 ? 10.103 -7.957 -9.609 1.00 93.19 85 LYS A O 1
ATOM 722 N N . ASP A 1 86 ? 11.603 -9.494 -10.298 1.00 94.00 86 ASP A N 1
ATOM 723 C CA . ASP A 1 86 ? 10.710 -10.656 -10.300 1.00 94.00 86 ASP A CA 1
ATOM 724 C C . ASP A 1 86 ? 10.486 -11.175 -8.873 1.00 94.00 86 ASP A C 1
ATOM 726 O O . ASP A 1 86 ? 11.054 -12.173 -8.431 1.00 94.00 86 ASP A O 1
ATOM 730 N N . ILE A 1 87 ? 9.736 -10.391 -8.097 1.00 93.81 87 ILE A N 1
ATOM 731 C CA . ILE A 1 87 ? 9.267 -10.767 -6.763 1.00 93.81 87 ILE A CA 1
ATOM 732 C C . ILE A 1 87 ? 7.918 -11.465 -6.941 1.00 93.81 87 ILE A C 1
ATOM 734 O O . ILE A 1 87 ? 7.052 -10.876 -7.589 1.00 93.81 87 ILE A O 1
ATOM 738 N N . PRO A 1 88 ? 7.687 -12.649 -6.341 1.00 94.88 88 PRO A N 1
ATOM 739 C CA . PRO A 1 88 ? 6.400 -13.331 -6.413 1.00 94.88 88 PRO A CA 1
ATOM 740 C C . PRO A 1 88 ? 5.219 -12.406 -6.083 1.00 94.88 88 PRO A C 1
ATOM 742 O O . PRO A 1 88 ? 5.152 -11.819 -4.998 1.00 94.88 88 PRO A O 1
ATOM 745 N N . PHE A 1 89 ? 4.288 -12.278 -7.032 1.00 93.12 89 PHE A N 1
ATOM 746 C CA . PHE A 1 89 ? 3.210 -11.289 -6.982 1.00 93.12 89 PHE A CA 1
ATOM 747 C C . PHE A 1 89 ? 2.374 -11.313 -5.688 1.00 93.12 89 PHE A C 1
ATOM 749 O O . PHE A 1 89 ? 2.158 -10.244 -5.114 1.00 93.12 89 PHE A O 1
ATOM 756 N N . PRO A 1 90 ? 1.939 -12.475 -5.148 1.00 94.31 90 PRO A N 1
ATOM 757 C CA . PRO A 1 90 ? 1.159 -12.496 -3.909 1.00 94.31 90 PRO A CA 1
ATOM 758 C C . PRO A 1 90 ? 1.909 -11.874 -2.724 1.00 94.31 90 PRO A C 1
ATOM 760 O O . PRO A 1 90 ? 1.352 -11.073 -1.978 1.00 94.31 90 PRO A O 1
ATOM 763 N N . GLN A 1 91 ? 3.191 -12.201 -2.571 1.00 94.94 91 GLN A N 1
ATOM 764 C CA . GLN A 1 91 ? 4.056 -11.686 -1.514 1.00 94.94 91 GLN A CA 1
ATOM 765 C C . GLN A 1 91 ? 4.269 -10.182 -1.679 1.00 94.94 91 GLN A C 1
ATOM 767 O O . GLN A 1 91 ? 4.207 -9.442 -0.697 1.00 94.94 91 GLN A O 1
ATOM 772 N N . LEU A 1 92 ? 4.464 -9.729 -2.919 1.00 93.12 92 LEU A N 1
ATOM 773 C CA . LEU A 1 92 ? 4.620 -8.318 -3.246 1.00 93.12 92 LEU A CA 1
ATOM 774 C C . LEU A 1 92 ? 3.375 -7.501 -2.870 1.00 93.12 92 LEU A C 1
ATOM 776 O O . LEU A 1 92 ? 3.485 -6.497 -2.163 1.00 93.12 92 LEU A O 1
ATOM 780 N N . ILE A 1 93 ? 2.193 -7.952 -3.299 1.00 92.62 93 ILE A N 1
ATOM 781 C CA . ILE A 1 93 ? 0.917 -7.297 -2.995 1.00 92.62 93 ILE A CA 1
ATOM 782 C C . ILE A 1 93 ? 0.689 -7.212 -1.493 1.00 92.62 93 ILE A C 1
ATOM 784 O O . ILE A 1 93 ? 0.358 -6.138 -0.989 1.00 92.62 93 ILE A O 1
ATOM 788 N N . ILE A 1 94 ? 0.879 -8.311 -0.762 1.00 93.62 94 ILE A N 1
ATOM 789 C CA . ILE A 1 94 ? 0.673 -8.312 0.688 1.00 93.62 94 ILE A CA 1
ATOM 790 C C . ILE A 1 94 ? 1.659 -7.367 1.377 1.00 93.62 94 ILE A C 1
ATOM 792 O O . ILE A 1 94 ? 1.239 -6.597 2.236 1.00 93.62 94 ILE A O 1
ATOM 796 N N . LEU A 1 95 ? 2.933 -7.351 0.974 1.00 93.81 95 LEU A N 1
ATOM 797 C CA . LEU A 1 95 ? 3.938 -6.465 1.561 1.00 93.81 95 LEU A CA 1
ATOM 798 C C . LEU A 1 95 ? 3.577 -4.988 1.367 1.00 93.81 95 LEU A C 1
ATOM 800 O O . LEU A 1 95 ? 3.550 -4.242 2.345 1.00 93.81 95 LEU A O 1
ATOM 804 N N . ILE A 1 96 ? 3.261 -4.575 0.136 1.00 92.56 96 ILE A N 1
ATOM 805 C CA . ILE A 1 96 ? 2.931 -3.175 -0.183 1.00 92.56 96 ILE A CA 1
ATOM 806 C C . ILE A 1 96 ? 1.617 -2.759 0.484 1.00 92.56 96 ILE A C 1
ATOM 808 O O . ILE A 1 96 ? 1.518 -1.689 1.085 1.00 92.56 96 ILE A O 1
ATOM 812 N N . THR A 1 97 ? 0.581 -3.593 0.388 1.00 93.19 97 THR A N 1
ATOM 813 C CA . THR A 1 97 ? -0.741 -3.223 0.909 1.00 93.19 97 THR A CA 1
ATOM 814 C C . THR A 1 97 ? -0.781 -3.218 2.435 1.00 93.19 97 THR A C 1
ATOM 816 O O . THR A 1 97 ? -1.445 -2.354 3.022 1.00 93.19 97 THR A O 1
ATOM 819 N N . ALA A 1 98 ? -0.059 -4.130 3.094 1.00 94.44 98 ALA A N 1
ATOM 820 C CA . ALA A 1 98 ? 0.075 -4.148 4.545 1.00 94.44 98 ALA A CA 1
ATO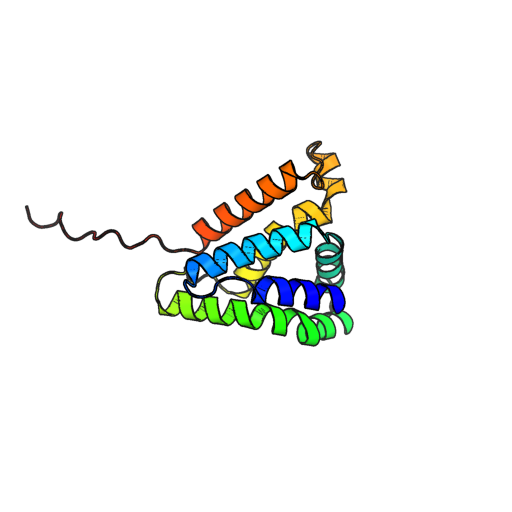M 821 C C . ALA A 1 98 ? 0.913 -2.968 5.045 1.00 94.44 98 ALA A C 1
ATOM 823 O O . ALA A 1 98 ? 0.464 -2.276 5.960 1.00 94.44 98 ALA A O 1
ATOM 824 N N . SER A 1 99 ? 2.070 -2.692 4.429 1.00 95.00 99 SER A N 1
ATOM 825 C CA . SER A 1 99 ? 2.920 -1.564 4.830 1.00 95.00 99 SER A CA 1
ATOM 826 C C . SER A 1 99 ? 2.177 -0.236 4.698 1.00 95.00 99 SER A C 1
ATOM 828 O O . SER A 1 99 ? 2.214 0.573 5.619 1.00 95.00 99 SER A O 1
ATOM 830 N N . ALA A 1 100 ? 1.398 -0.047 3.632 1.00 95.00 100 ALA A N 1
ATOM 831 C CA . ALA A 1 100 ? 0.568 1.139 3.449 1.00 95.00 100 ALA A CA 1
ATOM 832 C C . ALA A 1 100 ? -0.569 1.260 4.480 1.00 95.00 100 ALA A C 1
ATOM 834 O O . ALA A 1 100 ? -0.808 2.348 4.997 1.00 95.00 100 ALA A O 1
ATOM 835 N N . SER A 1 101 ? -1.284 0.172 4.788 1.00 95.81 101 SER A N 1
ATOM 836 C CA . SER A 1 101 ? -2.549 0.242 5.542 1.00 95.81 101 SER A CA 1
ATOM 837 C C . SER A 1 101 ? -2.430 0.047 7.054 1.00 95.81 101 SER A C 1
ATOM 839 O O . SER A 1 101 ? -3.251 0.595 7.798 1.00 95.81 101 SER A O 1
ATOM 841 N N . GLN A 1 102 ? -1.456 -0.731 7.539 1.00 95.88 102 GLN A N 1
ATOM 842 C CA . GLN A 1 102 ? -1.407 -1.130 8.950 1.00 95.88 102 GLN A CA 1
ATOM 843 C C . GLN A 1 102 ? -1.127 0.043 9.888 1.00 95.88 102 GLN A C 1
ATOM 845 O O . GLN A 1 102 ? -1.746 0.114 10.948 1.00 95.88 102 GLN A O 1
ATOM 850 N N . PHE A 1 103 ? -0.275 0.987 9.479 1.00 97.25 103 PHE A N 1
ATOM 851 C CA . PHE A 1 103 ? 0.054 2.171 10.277 1.00 97.25 103 PHE A CA 1
ATOM 852 C C . PHE A 1 103 ? -1.200 2.956 10.695 1.00 97.25 103 PHE A C 1
ATOM 854 O O . PHE A 1 103 ? -1.353 3.323 11.859 1.00 97.25 103 PHE A O 1
ATOM 861 N N . PHE A 1 104 ? -2.162 3.106 9.779 1.00 97.56 104 PHE A N 1
ATOM 862 C CA . PHE A 1 104 ? -3.439 3.766 10.061 1.00 97.56 104 PHE A CA 1
ATOM 863 C C . PHE A 1 104 ? -4.456 2.830 10.718 1.00 97.56 104 PHE A C 1
ATOM 865 O O . PHE A 1 104 ? -5.135 3.205 11.674 1.00 97.56 104 PHE A O 1
ATOM 872 N N . SER A 1 105 ? -4.559 1.589 10.235 1.00 97.00 105 SER A N 1
ATOM 873 C CA . SER A 1 105 ? -5.531 0.607 10.742 1.00 97.00 105 SER A CA 1
ATOM 874 C C . SER A 1 105 ? -5.303 0.274 12.217 1.00 97.00 105 SER A C 1
ATOM 876 O O . SER A 1 105 ? -6.252 -0.042 12.938 1.00 97.00 105 SER A O 1
ATOM 878 N N . MET A 1 106 ? -4.047 0.369 12.658 1.00 96.69 106 MET A N 1
ATOM 879 C CA . MET A 1 106 ? -3.585 0.121 14.018 1.00 96.69 106 MET A CA 1
ATOM 880 C C . MET A 1 106 ? -3.180 1.418 14.736 1.00 96.69 106 MET A C 1
ATOM 882 O O . MET A 1 106 ? -2.375 1.369 15.663 1.00 96.69 106 MET A O 1
ATOM 886 N N . ALA A 1 107 ? -3.746 2.574 14.366 1.00 96.94 107 ALA A N 1
ATOM 887 C CA . ALA A 1 107 ? -3.412 3.866 14.975 1.00 96.94 107 ALA A CA 1
ATOM 888 C C . ALA A 1 107 ? -3.412 3.870 16.526 1.00 96.94 107 ALA A C 1
ATOM 890 O O . ALA A 1 107 ? -2.486 4.438 17.107 1.00 96.94 107 ALA A O 1
ATOM 891 N N . PRO A 1 108 ? -4.351 3.202 17.239 1.00 97.12 108 PRO A N 1
ATOM 892 C CA . PRO A 1 108 ? -4.274 3.097 18.699 1.00 97.12 108 PRO A CA 1
ATOM 893 C C . PRO A 1 108 ? -3.014 2.377 19.199 1.00 97.12 108 PRO A C 1
ATOM 895 O O . PRO A 1 108 ? -2.429 2.798 20.194 1.00 97.12 108 PRO A O 1
ATOM 898 N N . LEU A 1 109 ? -2.578 1.321 18.502 1.00 97.38 109 LEU A N 1
ATOM 899 C CA . LEU A 1 109 ? -1.341 0.610 18.820 1.00 97.38 109 LEU A CA 1
ATOM 900 C C . LEU A 1 109 ? -0.124 1.497 18.546 1.00 97.38 109 LEU A C 1
ATOM 902 O O . LEU A 1 109 ? 0.747 1.595 19.402 1.00 97.38 109 LEU A O 1
ATOM 906 N N . VAL A 1 110 ? -0.082 2.171 17.393 1.00 97.88 110 VAL A N 1
ATOM 907 C CA . VAL A 1 110 ? 1.005 3.100 17.032 1.00 97.88 110 VAL A CA 1
ATOM 908 C C . VAL A 1 110 ? 1.152 4.197 18.089 1.00 97.88 110 VAL A C 1
ATOM 910 O O . VAL A 1 110 ? 2.257 4.458 18.565 1.00 97.88 110 VAL A O 1
ATOM 913 N N . LYS A 1 111 ? 0.033 4.773 18.539 1.00 98.06 111 LYS A N 1
ATOM 914 C CA . LYS A 1 111 ? 0.020 5.768 19.613 1.00 98.06 111 LYS A CA 1
ATOM 915 C C . LYS A 1 111 ? 0.502 5.196 20.944 1.00 98.06 111 LYS A C 1
ATOM 917 O O . LYS A 1 111 ? 1.274 5.852 21.634 1.00 98.06 111 LYS A O 1
ATOM 922 N N . ALA A 1 112 ? 0.066 3.993 21.309 1.00 98.31 112 ALA A N 1
ATOM 923 C CA . ALA A 1 112 ? 0.462 3.356 22.563 1.00 98.31 112 ALA A CA 1
ATOM 924 C C . ALA A 1 112 ? 1.945 2.945 22.587 1.00 98.31 112 ALA A C 1
ATOM 926 O O . ALA A 1 112 ? 2.589 3.074 23.624 1.00 98.31 112 ALA A O 1
ATOM 927 N N . LEU A 1 113 ? 2.483 2.461 21.463 1.00 97.94 113 LEU A N 1
ATOM 928 C CA . LEU A 1 113 ? 3.871 2.006 21.353 1.00 97.94 113 LEU A CA 1
ATOM 929 C C . LEU A 1 113 ? 4.865 3.159 21.188 1.00 97.94 113 LEU A C 1
ATOM 931 O O . LEU A 1 113 ? 5.946 3.114 21.768 1.00 97.94 113 LEU A O 1
ATOM 935 N N . TYR A 1 114 ? 4.513 4.168 20.388 1.00 97.50 114 TYR A N 1
ATOM 936 C CA . TYR A 1 114 ? 5.464 5.182 19.918 1.00 97.50 114 TYR A CA 1
ATOM 937 C C . TYR A 1 114 ? 5.072 6.618 20.279 1.00 97.50 114 TYR A C 1
ATOM 939 O O . TYR A 1 114 ? 5.828 7.542 19.999 1.00 97.50 114 TYR A O 1
ATOM 947 N N . GLY A 1 115 ? 3.891 6.841 20.865 1.00 97.62 115 GLY A N 1
ATOM 948 C CA . GLY A 1 115 ? 3.377 8.191 21.125 1.00 97.62 115 GLY A CA 1
ATOM 949 C C . GLY A 1 115 ? 2.977 8.962 19.861 1.00 97.62 115 GLY A C 1
ATOM 950 O O . GLY A 1 115 ? 2.724 10.161 19.938 1.00 97.62 115 GLY A O 1
ATOM 951 N N . VAL A 1 116 ? 2.907 8.293 18.706 1.00 97.69 116 VAL A N 1
ATOM 952 C CA . VAL A 1 116 ? 2.642 8.906 17.397 1.00 97.69 116 VAL A CA 1
ATOM 953 C C . VAL A 1 116 ? 1.145 8.903 17.084 1.00 97.69 116 VAL A C 1
ATOM 955 O O . VAL A 1 116 ? 0.482 7.869 17.166 1.00 97.69 116 VAL A O 1
ATOM 958 N N . ASP A 1 117 ? 0.609 10.057 16.683 1.00 96.69 117 ASP A N 1
ATOM 959 C CA . ASP A 1 117 ? -0.736 10.156 16.117 1.00 96.69 117 ASP A CA 1
ATOM 960 C C . ASP A 1 117 ? -0.698 9.888 14.607 1.00 96.69 117 ASP A C 1
ATOM 962 O O . ASP A 1 117 ? -0.454 10.789 13.806 1.00 96.69 117 ASP A O 1
ATOM 966 N N . ALA A 1 118 ? -0.969 8.640 14.219 1.00 95.62 118 ALA A N 1
ATOM 967 C CA . ALA A 1 118 ? -0.977 8.210 12.820 1.00 95.62 118 ALA A CA 1
ATOM 968 C C . ALA A 1 118 ? -2.022 8.931 11.943 1.00 95.62 118 ALA A C 1
ATOM 970 O O . ALA A 1 118 ? -1.998 8.783 10.724 1.00 95.62 118 ALA A O 1
ATOM 971 N N . THR A 1 119 ? -2.956 9.681 12.537 1.00 91.75 119 THR A N 1
ATOM 972 C CA . THR A 1 119 ? -4.028 10.367 11.802 1.00 91.75 119 THR A CA 1
ATOM 973 C C . THR A 1 119 ? -3.692 11.808 11.434 1.00 91.75 119 THR A C 1
ATOM 975 O O . THR A 1 119 ? -4.433 12.426 10.665 1.00 91.75 119 THR A O 1
ATOM 978 N N . CYS A 1 120 ? -2.592 12.366 11.951 1.00 95.00 120 CYS A N 1
ATOM 979 C CA . CYS A 1 120 ? -2.246 13.747 11.648 1.00 95.00 120 CYS A CA 1
ATOM 980 C C . CYS A 1 120 ? -1.606 13.875 10.245 1.00 95.00 120 CYS A C 1
ATOM 982 O O . CYS A 1 120 ? -0.935 12.948 9.779 1.00 95.00 120 CYS A O 1
ATOM 984 N N . PRO A 1 121 ? -1.777 15.021 9.552 1.00 94.81 121 PRO A N 1
ATOM 985 C CA . PRO A 1 121 ? -1.304 15.192 8.174 1.00 94.81 121 PRO A CA 1
ATOM 986 C C . PRO A 1 121 ? 0.197 14.946 7.977 1.00 94.81 121 PRO A C 1
ATOM 988 O O . PRO A 1 121 ? 0.599 14.396 6.955 1.00 94.81 121 PRO A O 1
ATOM 991 N N . GLU A 1 122 ? 1.017 15.321 8.961 1.00 96.62 122 GLU A N 1
ATOM 992 C CA . GLU A 1 122 ? 2.467 15.111 8.936 1.00 96.62 122 GLU A CA 1
ATOM 993 C C . GLU A 1 122 ? 2.818 13.619 8.887 1.00 96.62 122 GLU A C 1
ATOM 995 O O . GLU A 1 122 ? 3.626 13.199 8.062 1.00 96.62 122 GLU A O 1
ATOM 1000 N N . GLN A 1 123 ? 2.164 12.804 9.717 1.00 96.75 123 GLN A N 1
ATOM 1001 C CA . GLN A 1 123 ? 2.425 11.366 9.783 1.00 96.75 123 GLN A CA 1
ATOM 1002 C C . GLN A 1 123 ? 1.870 10.626 8.565 1.00 96.75 123 GLN A C 1
ATOM 1004 O O . GLN A 1 123 ? 2.480 9.666 8.102 1.00 96.75 123 GLN A O 1
ATOM 1009 N N . ILE A 1 124 ? 0.758 11.098 7.993 1.00 95.19 124 ILE A N 1
ATOM 1010 C CA . ILE A 1 124 ? 0.238 10.568 6.726 1.00 95.19 124 ILE A CA 1
ATOM 1011 C C . ILE A 1 124 ? 1.256 10.781 5.599 1.00 95.19 124 ILE A C 1
ATOM 1013 O O . ILE A 1 124 ? 1.534 9.849 4.842 1.00 95.19 124 ILE A O 1
ATOM 1017 N N . LEU A 1 125 ? 1.825 11.987 5.495 1.00 95.31 125 LEU A N 1
ATOM 1018 C CA . LEU A 1 125 ? 2.841 12.296 4.489 1.00 95.31 125 LEU A CA 1
ATOM 1019 C C . LEU A 1 125 ? 4.115 11.473 4.715 1.00 95.31 125 LEU A C 1
ATOM 1021 O O . LEU A 1 125 ? 4.578 10.815 3.787 1.00 95.31 125 LEU A O 1
ATOM 1025 N N . ALA A 1 126 ? 4.623 11.444 5.951 1.00 96.75 126 ALA A N 1
ATOM 1026 C CA . ALA A 1 126 ? 5.827 10.693 6.303 1.00 96.75 126 ALA A CA 1
ATOM 1027 C C . ALA A 1 126 ? 5.686 9.194 5.996 1.00 96.75 126 ALA A C 1
ATOM 1029 O O 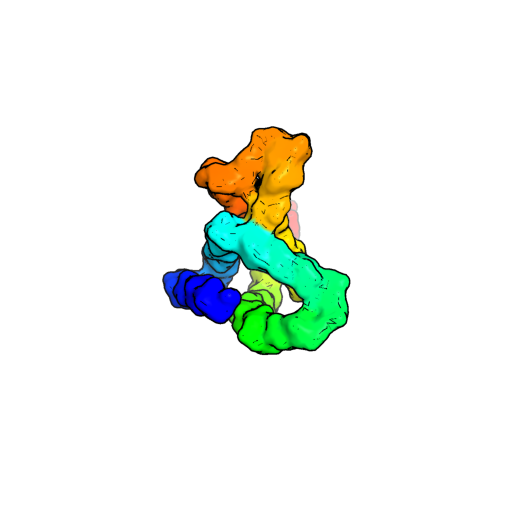. ALA A 1 126 ? 6.588 8.583 5.425 1.00 96.75 126 ALA A O 1
ATOM 1030 N N . HIS A 1 127 ? 4.532 8.603 6.318 1.00 97.06 127 HIS A N 1
ATOM 1031 C CA . HIS A 1 127 ? 4.259 7.198 6.019 1.00 97.06 127 HIS A CA 1
ATOM 1032 C C . HIS A 1 127 ? 4.132 6.937 4.513 1.00 97.06 127 HIS A C 1
ATOM 1034 O O . HIS A 1 127 ? 4.631 5.931 4.017 1.00 97.06 127 HIS A O 1
ATOM 1040 N N . SER A 1 128 ? 3.509 7.856 3.767 1.00 94.94 128 SER A N 1
ATOM 1041 C CA . SER A 1 128 ? 3.430 7.788 2.301 1.00 94.94 128 SER A CA 1
ATOM 1042 C C . SER A 1 128 ? 4.807 7.789 1.650 1.00 94.94 128 SER A C 1
ATOM 1044 O O . SER A 1 128 ? 5.084 6.929 0.812 1.00 94.94 128 SER A O 1
ATOM 1046 N N . ASP A 1 129 ? 5.691 8.690 2.073 1.00 95.38 129 ASP A N 1
ATOM 1047 C CA . ASP A 1 129 ? 7.056 8.746 1.555 1.00 95.38 129 ASP A CA 1
ATOM 1048 C C . ASP A 1 129 ? 7.854 7.493 1.918 1.00 95.38 129 ASP A C 1
ATOM 1050 O O . ASP A 1 129 ? 8.464 6.897 1.032 1.00 95.38 129 ASP A O 1
ATOM 1054 N N . ALA A 1 130 ? 7.763 7.019 3.164 1.00 96.25 130 ALA A N 1
ATOM 1055 C CA . ALA A 1 130 ? 8.449 5.805 3.601 1.00 96.25 130 ALA A CA 1
ATOM 1056 C C . ALA A 1 130 ? 7.996 4.556 2.823 1.00 96.25 130 ALA A C 1
ATOM 1058 O O . ALA A 1 130 ? 8.825 3.763 2.373 1.00 96.25 130 ALA A O 1
ATOM 1059 N N . VAL A 1 131 ? 6.685 4.375 2.626 1.00 95.06 131 VAL A N 1
ATOM 1060 C CA . VAL A 1 131 ? 6.140 3.236 1.868 1.00 95.06 131 VAL A CA 1
ATOM 1061 C C . VAL A 1 131 ? 6.601 3.279 0.418 1.00 95.06 131 VAL A C 1
ATOM 1063 O O . VAL A 1 131 ? 7.023 2.253 -0.115 1.00 95.06 131 VAL A O 1
ATOM 1066 N N . VAL A 1 132 ? 6.539 4.451 -0.220 1.00 93.38 132 VAL A N 1
ATOM 1067 C CA . VAL A 1 132 ? 6.976 4.617 -1.609 1.00 93.38 132 VAL A CA 1
ATOM 1068 C C . VAL A 1 132 ? 8.469 4.366 -1.739 1.00 93.38 132 VAL A C 1
ATOM 1070 O O . VAL A 1 132 ? 8.863 3.625 -2.630 1.00 93.38 132 VAL A O 1
ATOM 1073 N N . GLU A 1 133 ? 9.292 4.932 -0.861 1.00 93.69 133 GLU A N 1
ATOM 1074 C CA . GLU A 1 133 ? 10.741 4.742 -0.880 1.00 93.69 133 GLU A CA 1
ATOM 1075 C C . GLU A 1 133 ? 11.110 3.259 -0.751 1.00 93.69 133 GLU A C 1
ATOM 1077 O O . GLU A 1 133 ? 11.832 2.719 -1.593 1.00 93.69 133 GLU A O 1
ATOM 1082 N N . VAL A 1 134 ? 10.557 2.573 0.255 1.00 92.12 134 VAL A N 1
ATOM 1083 C CA . VAL A 1 134 ? 10.803 1.142 0.477 1.00 92.12 134 VAL A CA 1
ATOM 1084 C C . VAL A 1 134 ? 10.328 0.318 -0.715 1.00 92.12 134 VAL A C 1
ATOM 1086 O O . VAL A 1 134 ? 11.077 -0.526 -1.208 1.00 92.12 134 VAL A O 1
ATOM 1089 N N . ALA A 1 135 ? 9.108 0.556 -1.204 1.00 90.56 135 ALA A N 1
ATOM 1090 C CA . ALA A 1 135 ? 8.551 -0.207 -2.312 1.00 90.56 135 ALA A CA 1
ATOM 1091 C C . ALA A 1 135 ? 9.342 0.020 -3.605 1.00 90.56 135 ALA A C 1
ATOM 1093 O O . ALA A 1 135 ? 9.761 -0.948 -4.228 1.00 90.56 135 ALA A O 1
ATOM 1094 N N . VAL A 1 136 ? 9.617 1.271 -3.979 1.00 89.94 136 VAL A N 1
ATOM 1095 C CA . VAL A 1 136 ? 10.370 1.628 -5.192 1.00 89.94 136 VAL A CA 1
ATOM 1096 C C . VAL A 1 136 ? 11.758 0.999 -5.187 1.00 89.94 136 VAL A C 1
ATOM 1098 O O . VAL A 1 136 ? 12.122 0.332 -6.155 1.00 89.94 136 VAL A O 1
ATOM 1101 N N . ASN A 1 137 ? 12.506 1.139 -4.093 1.00 88.50 137 ASN A N 1
ATOM 1102 C CA . ASN A 1 137 ? 13.852 0.573 -3.987 1.00 88.50 137 ASN A CA 1
ATOM 1103 C C . ASN A 1 137 ? 13.830 -0.966 -3.976 1.00 88.50 137 ASN A C 1
ATOM 1105 O O . ASN A 1 137 ? 14.733 -1.631 -4.503 1.00 88.50 137 ASN A O 1
ATOM 1109 N N . ALA A 1 138 ? 12.778 -1.559 -3.406 1.00 85.44 138 ALA A N 1
ATOM 1110 C CA . ALA A 1 138 ? 12.597 -3.002 -3.407 1.00 85.44 138 ALA A CA 1
ATOM 1111 C C . ALA A 1 138 ? 12.253 -3.542 -4.801 1.00 85.44 138 ALA A C 1
ATOM 1113 O O . ALA A 1 138 ? 12.817 -4.567 -5.180 1.00 85.44 138 ALA A O 1
ATOM 1114 N N . ILE A 1 139 ? 11.391 -2.868 -5.570 1.00 89.88 139 ILE A N 1
ATOM 1115 C CA . ILE A 1 139 ? 10.768 -3.431 -6.782 1.00 89.88 139 ILE A CA 1
ATOM 1116 C C . ILE A 1 139 ? 11.390 -2.958 -8.092 1.00 89.88 139 ILE A C 1
ATOM 1118 O O . ILE A 1 139 ? 11.356 -3.707 -9.064 1.00 89.88 139 ILE A O 1
ATOM 1122 N N . LEU A 1 140 ? 11.950 -1.748 -8.159 1.00 88.44 140 LEU A N 1
ATOM 1123 C CA . LEU A 1 140 ? 12.556 -1.252 -9.392 1.00 88.44 140 LEU A CA 1
ATOM 1124 C C . LEU A 1 140 ? 13.984 -1.775 -9.528 1.00 88.44 140 LEU A C 1
ATOM 1126 O O . LEU A 1 140 ? 14.740 -1.855 -8.557 1.00 88.44 140 LEU A O 1
ATOM 1130 N N . ARG A 1 141 ? 14.369 -2.132 -10.752 1.00 86.62 141 ARG A N 1
ATOM 1131 C CA . ARG A 1 141 ? 15.776 -2.324 -11.097 1.00 86.62 141 ARG A CA 1
ATOM 1132 C C . ARG A 1 141 ? 16.405 -0.960 -11.338 1.00 86.62 141 ARG A C 1
ATOM 1134 O O . ARG A 1 141 ? 15.817 -0.113 -12.016 1.00 86.62 141 ARG A O 1
ATOM 1141 N N . GLU A 1 142 ? 17.609 -0.762 -10.811 1.00 76.06 142 GLU A N 1
ATOM 1142 C CA . GLU A 1 142 ? 18.423 0.371 -11.235 1.00 76.06 142 GLU A CA 1
ATOM 1143 C C . GLU A 1 142 ? 18.638 0.284 -12.752 1.00 76.06 142 GLU A C 1
ATOM 1145 O O . GLU A 1 142 ? 18.744 -0.823 -13.298 1.00 76.06 142 GLU A O 1
ATOM 1150 N N . PRO A 1 143 ? 18.673 1.424 -13.465 1.00 59.12 143 PRO A N 1
ATOM 1151 C CA . PRO A 1 143 ? 19.116 1.424 -14.848 1.00 59.12 143 PRO A CA 1
ATOM 1152 C C . PRO A 1 143 ? 20.468 0.717 -14.899 1.00 59.12 143 PRO A C 1
ATOM 1154 O O . PRO A 1 143 ? 21.335 1.019 -14.080 1.00 59.12 143 PRO A O 1
ATOM 1157 N N . ILE A 1 144 ? 20.651 -0.215 -15.836 1.00 50.94 144 ILE A N 1
ATOM 1158 C CA . ILE A 1 144 ? 21.972 -0.785 -16.097 1.00 50.94 144 ILE A CA 1
ATOM 1159 C C . ILE A 1 144 ? 22.849 0.394 -16.529 1.00 50.94 144 ILE A C 1
ATOM 1161 O O . ILE A 1 144 ? 22.823 0.799 -17.691 1.00 50.94 144 ILE A O 1
ATOM 1165 N N . ALA A 1 145 ? 23.582 0.996 -15.591 1.00 50.12 145 ALA A N 1
ATOM 1166 C CA . ALA A 1 145 ? 24.692 1.861 -15.930 1.00 50.12 145 ALA A CA 1
ATOM 1167 C C . ALA A 1 145 ? 25.597 1.007 -16.814 1.00 50.12 145 ALA A C 1
ATOM 1169 O O . ALA A 1 145 ? 25.918 -0.121 -16.435 1.00 50.12 145 ALA A O 1
ATOM 1170 N N . GLN A 1 146 ? 25.919 1.490 -18.014 1.00 45.50 146 GLN A N 1
ATOM 1171 C CA . GLN A 1 146 ? 26.799 0.802 -18.951 1.00 45.50 146 GLN A CA 1
ATOM 1172 C C . GLN A 1 146 ? 28.121 0.460 -18.246 1.00 45.50 146 GLN A C 1
ATOM 1174 O O . GLN A 1 146 ? 29.065 1.242 -18.248 1.00 45.50 146 GLN A O 1
ATOM 1179 N N . GLN A 1 147 ? 28.215 -0.732 -17.656 1.00 46.62 147 GLN A N 1
ATOM 1180 C CA . GLN A 1 147 ? 29.477 -1.366 -17.302 1.00 46.62 147 GLN A CA 1
ATOM 1181 C C . GLN A 1 147 ? 30.068 -1.922 -18.599 1.00 46.62 147 GLN A C 1
ATOM 1183 O O . GLN A 1 147 ? 30.114 -3.124 -18.830 1.00 46.62 147 GLN A O 1
ATOM 1188 N N . SER A 1 148 ? 30.439 -1.022 -19.503 1.00 48.81 148 SER A N 1
ATOM 1189 C CA . SER A 1 148 ? 31.115 -1.344 -20.753 1.00 48.81 148 SER A CA 1
ATOM 1190 C C . SER A 1 148 ? 32.078 -0.216 -21.099 1.00 48.81 148 SER A C 1
ATOM 1192 O O . SER A 1 148 ? 31.933 0.398 -22.145 1.00 48.81 148 SER A O 1
ATOM 1194 N N . GLU A 1 149 ? 33.039 0.082 -20.219 1.00 46.44 149 GLU A N 1
ATOM 1195 C CA . GLU A 1 149 ? 34.213 0.884 -20.615 1.00 46.44 149 GLU A CA 1
ATOM 1196 C C . GLU A 1 149 ? 35.444 0.763 -19.691 1.00 46.44 149 GLU A C 1
ATOM 1198 O O . GLU A 1 149 ? 36.302 1.636 -19.682 1.00 46.44 149 GLU A O 1
ATOM 1203 N N . ALA A 1 150 ? 35.597 -0.331 -18.931 1.00 45.16 150 ALA A N 1
ATOM 1204 C CA . ALA A 1 150 ? 36.795 -0.539 -18.095 1.00 45.16 150 ALA A CA 1
ATOM 1205 C C . ALA A 1 150 ? 37.428 -1.937 -18.228 1.00 45.16 150 ALA A C 1
ATOM 1207 O O . ALA A 1 150 ? 38.101 -2.406 -17.315 1.00 45.16 150 ALA A O 1
ATOM 1208 N N . ALA A 1 151 ? 37.224 -2.609 -19.364 1.00 48.72 151 ALA A N 1
ATOM 1209 C CA . ALA A 1 151 ? 37.888 -3.877 -19.681 1.00 48.72 151 ALA A CA 1
ATOM 1210 C C . ALA A 1 151 ? 38.638 -3.824 -21.023 1.00 48.72 151 ALA A C 1
ATOM 1212 O O . ALA A 1 151 ? 38.671 -4.810 -21.743 1.00 48.72 151 ALA A O 1
ATOM 1213 N N . THR A 1 152 ? 39.223 -2.674 -21.362 1.00 50.66 152 THR A N 1
ATOM 1214 C CA . THR A 1 152 ? 40.284 -2.538 -22.378 1.00 50.66 152 THR A CA 1
ATOM 1215 C C . THR A 1 152 ? 40.950 -1.172 -22.205 1.00 50.66 152 THR A C 1
ATOM 1217 O O . THR A 1 152 ? 40.594 -0.218 -22.893 1.00 50.66 152 THR A O 1
ATOM 1220 N N . ALA A 1 153 ? 41.883 -1.069 -21.260 1.00 45.22 153 ALA A N 1
ATOM 1221 C CA . ALA A 1 153 ? 42.928 -0.047 -21.234 1.00 45.22 153 ALA A CA 1
ATOM 1222 C C . ALA A 1 153 ? 44.139 -0.603 -20.480 1.00 45.22 153 ALA A C 1
ATOM 1224 O O . ALA A 1 153 ? 43.918 -1.196 -19.399 1.00 45.22 153 ALA A O 1
#